Protein AF-A0A5N0YQM2-F1 (afdb_monomer_lite)

Radius of gyration: 26.5 Å; chains: 1; bounding box: 64×21×71 Å

Sequence (81 aa):
METEEQRKDRIAKKKLEMQRLCRMLDIEDWDQNEWLLREVRSIVQKEKKVKKEAEKSTGNKVRSVATSKRIMKKHLHTKTP

Foldseek 3Di:
DQDPVNVVVVVVVVVVVVVVVCVVVVNPPCVVPPVNVVVVVVVVVVVVVVVVVVVVVVPPPPPPVVVVVVVVVVVPPPDDD

Organism: NCBI:txid53345

Structure (mmCIF, N/CA/C/O backbone):
data_AF-A0A5N0YQM2-F1
#
_entry.id   AF-A0A5N0YQM2-F1
#
loop_
_atom_site.group_PDB
_atom_site.id
_atom_site.type_symbol
_atom_site.label_atom_id
_atom_site.label_alt_id
_atom_site.label_comp_id
_atom_site.label_asym_id
_atom_site.label_entity_id
_atom_site.label_seq_id
_atom_site.pdbx_PDB_ins_code
_atom_site.Cartn_x
_atom_site.Cartn_y
_atom_site.Cartn_z
_atom_site.occupancy
_atom_site.B_iso_or_equiv
_atom_site.auth_seq_id
_atom_site.auth_comp_id
_atom_site.auth_asym_id
_atom_site.auth_atom_id
_atom_site.pdbx_PDB_model_num
ATOM 1 N N . MET A 1 1 ? 10.778 -1.850 21.644 1.00 73.81 1 MET A N 1
ATOM 2 C CA . MET A 1 1 ? 11.212 -1.015 20.506 1.00 73.81 1 MET A CA 1
ATOM 3 C C . MET A 1 1 ? 11.256 -1.906 19.281 1.00 73.81 1 MET A C 1
ATOM 5 O O . MET A 1 1 ? 11.648 -3.054 19.425 1.00 73.81 1 MET A O 1
ATOM 9 N N . GLU A 1 2 ? 10.776 -1.431 18.137 1.00 74.81 2 GLU A N 1
ATOM 10 C CA . GLU A 1 2 ? 10.844 -2.180 16.876 1.00 74.81 2 GLU A CA 1
ATOM 11 C C . GLU A 1 2 ? 12.264 -2.066 16.304 1.00 74.81 2 GLU A C 1
ATOM 13 O O . GLU A 1 2 ? 12.833 -0.973 16.331 1.00 74.81 2 GLU A O 1
ATOM 18 N N . THR A 1 3 ? 12.853 -3.169 15.837 1.00 90.56 3 THR A N 1
ATOM 19 C CA . THR A 1 3 ? 14.186 -3.144 15.211 1.00 90.56 3 THR A CA 1
ATOM 20 C C . THR A 1 3 ? 14.114 -2.573 13.792 1.00 90.56 3 THR A C 1
ATOM 22 O O . THR A 1 3 ? 13.051 -2.547 13.163 1.00 90.56 3 THR A O 1
ATOM 25 N N . GLU A 1 4 ? 15.242 -2.104 13.250 1.00 88.44 4 GLU A N 1
ATOM 26 C CA . GLU A 1 4 ? 15.274 -1.568 11.881 1.00 88.44 4 GLU A CA 1
ATOM 27 C C . GLU A 1 4 ? 14.850 -2.601 10.828 1.00 88.44 4 GLU A C 1
ATOM 29 O O . GLU A 1 4 ? 14.168 -2.254 9.862 1.00 88.44 4 GLU A O 1
ATOM 34 N N . GLU A 1 5 ? 15.200 -3.870 11.035 1.00 88.25 5 GLU A N 1
ATOM 35 C CA . GLU A 1 5 ? 14.804 -4.982 10.166 1.00 88.25 5 GLU A CA 1
ATOM 36 C C . GLU A 1 5 ? 13.291 -5.207 10.194 1.00 88.25 5 GLU A C 1
ATOM 38 O O . GLU A 1 5 ? 12.648 -5.202 9.147 1.00 88.25 5 GLU A O 1
ATOM 43 N N . GLN A 1 6 ? 12.684 -5.245 11.385 1.00 87.19 6 GLN A N 1
ATOM 44 C CA . GLN A 1 6 ? 11.229 -5.380 11.532 1.00 87.19 6 GLN A CA 1
ATOM 45 C C . GLN A 1 6 ? 10.472 -4.236 10.843 1.00 87.19 6 GLN A C 1
ATOM 47 O O . GLN A 1 6 ? 9.424 -4.440 10.218 1.00 87.19 6 GLN A O 1
ATOM 52 N N . ARG A 1 7 ? 11.019 -3.015 10.905 1.00 88.06 7 ARG A N 1
ATOM 53 C CA . ARG A 1 7 ? 10.452 -1.861 10.205 1.00 88.06 7 ARG A CA 1
ATOM 54 C C . ARG A 1 7 ? 10.519 -2.037 8.685 1.00 88.06 7 ARG A C 1
ATOM 56 O O . ARG A 1 7 ? 9.532 -1.737 8.008 1.00 88.06 7 ARG A O 1
ATOM 63 N N . LYS A 1 8 ? 11.649 -2.512 8.149 1.00 91.19 8 LYS A N 1
ATOM 64 C CA . LYS A 1 8 ? 11.819 -2.784 6.710 1.00 91.19 8 LYS A CA 1
ATOM 65 C C . LYS A 1 8 ? 10.850 -3.866 6.236 1.00 91.19 8 LYS A C 1
ATOM 67 O O . LYS A 1 8 ? 10.144 -3.634 5.255 1.00 91.19 8 LYS A O 1
ATOM 72 N N . ASP A 1 9 ? 10.712 -4.958 6.982 1.00 91.50 9 ASP A N 1
ATOM 73 C CA . ASP A 1 9 ? 9.817 -6.069 6.639 1.00 91.50 9 ASP A CA 1
ATOM 74 C C . ASP A 1 9 ? 8.351 -5.639 6.582 1.00 91.50 9 ASP A C 1
ATOM 76 O O . ASP A 1 9 ? 7.614 -5.978 5.653 1.00 91.50 9 ASP A O 1
ATOM 80 N N . ARG A 1 10 ? 7.910 -4.811 7.535 1.00 91.56 10 ARG A N 1
ATOM 81 C CA . ARG A 1 10 ? 6.547 -4.259 7.516 1.00 91.56 10 ARG A CA 1
ATOM 82 C C . ARG A 1 10 ? 6.289 -3.367 6.314 1.00 91.56 10 ARG A C 1
ATOM 84 O O . ARG A 1 10 ? 5.179 -3.377 5.781 1.00 91.56 10 ARG A O 1
ATOM 91 N N . ILE A 1 11 ? 7.270 -2.559 5.921 1.00 89.31 11 ILE A N 1
ATOM 92 C CA . ILE A 1 11 ? 7.151 -1.704 4.739 1.00 89.31 11 ILE A CA 1
ATOM 93 C C . ILE A 1 11 ? 7.107 -2.576 3.482 1.00 89.31 11 ILE A C 1
ATOM 95 O O . ILE A 1 11 ? 6.234 -2.365 2.641 1.00 89.31 11 ILE A O 1
ATOM 99 N N . ALA A 1 12 ? 7.981 -3.578 3.383 1.00 91.44 12 ALA A N 1
ATOM 100 C CA . ALA A 1 12 ? 8.022 -4.514 2.265 1.00 91.44 12 ALA A CA 1
ATOM 101 C C . ALA A 1 12 ? 6.694 -5.268 2.109 1.00 91.44 12 ALA A C 1
ATOM 103 O O . ALA A 1 12 ? 6.120 -5.281 1.021 1.00 91.44 12 ALA A O 1
ATOM 104 N N . LYS A 1 13 ? 6.136 -5.791 3.208 1.00 92.56 13 LYS A N 1
ATOM 105 C CA . LYS A 1 13 ? 4.838 -6.478 3.205 1.00 92.56 13 LYS A CA 1
ATOM 106 C C . LYS A 1 13 ? 3.707 -5.586 2.687 1.00 92.56 13 LYS A C 1
ATOM 108 O O . LYS A 1 13 ? 2.915 -6.017 1.857 1.00 92.56 13 LYS A O 1
ATOM 113 N N . LYS A 1 14 ? 3.657 -4.326 3.131 1.00 90.12 14 LYS A N 1
ATOM 114 C CA . LYS A 1 14 ? 2.649 -3.358 2.669 1.00 90.12 14 LYS A CA 1
ATOM 115 C C . LYS A 1 14 ? 2.818 -2.982 1.201 1.00 90.12 14 LYS A C 1
ATOM 117 O O . LYS A 1 14 ? 1.823 -2.822 0.504 1.00 90.12 14 LYS A O 1
ATOM 122 N N . LYS A 1 15 ? 4.060 -2.835 0.731 1.00 89.94 15 LYS A N 1
ATOM 123 C CA . LYS A 1 15 ? 4.344 -2.584 -0.688 1.00 89.94 15 LYS A CA 1
ATOM 124 C C . LYS A 1 15 ? 3.892 -3.752 -1.561 1.00 89.94 15 LYS A C 1
ATOM 126 O O . LYS A 1 15 ? 3.266 -3.517 -2.585 1.00 89.94 15 LYS A O 1
ATOM 131 N N . LEU A 1 16 ? 4.158 -4.985 -1.131 1.00 92.56 16 LEU A N 1
ATOM 132 C CA . LEU A 1 16 ? 3.728 -6.194 -1.835 1.00 92.56 16 LEU A CA 1
ATOM 133 C C . LEU A 1 16 ? 2.198 -6.270 -1.943 1.00 92.56 16 LEU A C 1
ATOM 135 O O . LEU A 1 16 ? 1.652 -6.560 -3.004 1.00 92.56 16 LEU A O 1
ATOM 139 N N . GLU A 1 17 ? 1.501 -5.977 -0.847 1.00 91.88 17 GLU A N 1
ATOM 140 C CA . GLU A 1 17 ? 0.040 -5.949 -0.814 1.00 91.88 17 GLU A CA 1
ATOM 141 C C . GLU A 1 17 ? -0.531 -4.859 -1.730 1.00 91.88 17 GLU A C 1
ATOM 143 O O . GLU A 1 17 ? -1.408 -5.145 -2.541 1.00 91.88 17 GLU A O 1
ATOM 148 N N . MET A 1 18 ? 0.026 -3.645 -1.686 1.00 89.62 18 MET A N 1
ATOM 149 C CA . MET A 1 18 ? -0.337 -2.569 -2.613 1.00 89.62 18 MET A CA 1
ATOM 150 C C . MET A 1 18 ? -0.112 -2.962 -4.071 1.00 89.62 18 MET A C 1
ATOM 152 O O . MET A 1 18 ? -1.003 -2.781 -4.892 1.00 89.62 18 MET A O 1
ATOM 156 N N . GLN A 1 19 ? 1.036 -3.558 -4.393 1.00 90.00 19 GLN A N 1
ATOM 157 C CA . GLN A 1 19 ? 1.327 -4.018 -5.748 1.00 90.00 19 GLN A CA 1
ATOM 158 C C . GLN A 1 19 ? 0.315 -5.070 -6.215 1.00 90.00 19 GLN A C 1
ATOM 160 O O . GLN A 1 19 ? -0.122 -5.037 -7.364 1.00 90.00 19 GLN A O 1
ATOM 165 N N . ARG A 1 20 ? -0.090 -5.989 -5.330 1.00 92.56 20 ARG A N 1
ATOM 166 C CA . ARG A 1 20 ? -1.140 -6.969 -5.628 1.00 92.56 20 ARG A CA 1
ATOM 167 C C . ARG A 1 20 ? -2.475 -6.286 -5.934 1.00 92.56 20 ARG A C 1
ATOM 169 O O . ARG A 1 20 ? -3.125 -6.677 -6.897 1.00 92.56 20 ARG A O 1
ATOM 176 N N . LEU A 1 21 ? -2.864 -5.278 -5.152 1.00 91.69 21 LEU A N 1
ATOM 177 C CA . LEU A 1 21 ? -4.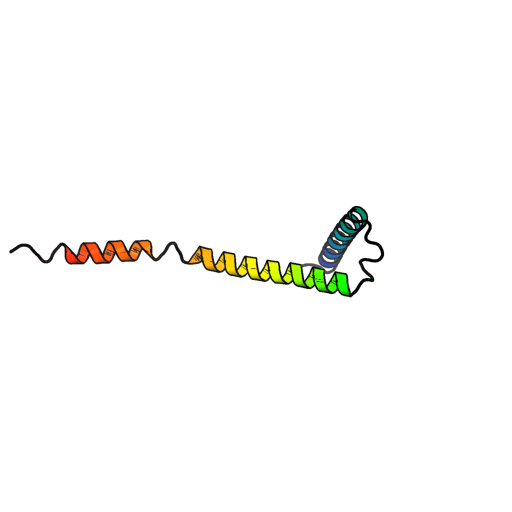099 -4.518 -5.374 1.00 91.69 21 LEU A CA 1
ATOM 178 C C . LEU A 1 21 ? -4.058 -3.728 -6.686 1.00 91.69 21 LEU A C 1
ATOM 180 O O . LEU A 1 21 ? -5.016 -3.769 -7.447 1.00 91.69 21 LEU A O 1
ATOM 184 N N . CYS A 1 22 ? -2.942 -3.062 -6.985 1.00 90.25 22 CYS A N 1
ATOM 185 C CA . CYS A 1 22 ? -2.778 -2.307 -8.226 1.00 90.25 22 CYS A CA 1
ATOM 186 C C . CYS A 1 22 ? -2.833 -3.214 -9.460 1.00 90.25 22 CYS A C 1
ATOM 188 O O . CYS A 1 22 ? -3.506 -2.864 -10.421 1.00 90.25 22 CYS A O 1
ATOM 190 N N . ARG A 1 23 ? -2.240 -4.418 -9.404 1.00 91.06 23 ARG A N 1
ATOM 191 C CA . ARG A 1 23 ? -2.378 -5.426 -10.473 1.00 91.06 23 ARG A CA 1
ATOM 192 C C . ARG A 1 23 ? -3.817 -5.891 -10.683 1.00 91.06 23 ARG A C 1
ATOM 194 O O . ARG A 1 23 ? -4.181 -6.198 -11.802 1.00 91.06 23 ARG A O 1
ATOM 201 N N . MET A 1 24 ? -4.624 -5.982 -9.625 1.00 93.19 24 MET A N 1
ATOM 202 C CA . MET A 1 24 ? -6.039 -6.360 -9.755 1.00 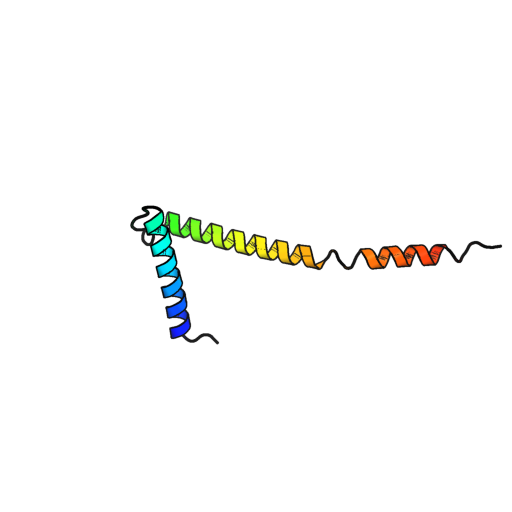93.19 24 MET A CA 1
ATOM 203 C C . MET A 1 24 ? -6.899 -5.263 -10.392 1.00 93.19 24 MET A C 1
ATOM 205 O O . MET A 1 24 ? -8.000 -5.552 -10.845 1.00 93.19 24 MET A O 1
ATOM 209 N N . LEU A 1 25 ? -6.431 -4.016 -10.356 1.00 90.81 25 LEU A N 1
ATOM 210 C CA . LEU A 1 25 ? -7.139 -2.840 -10.858 1.00 90.81 25 LEU A CA 1
ATOM 211 C C . LEU A 1 25 ? -6.534 -2.309 -12.166 1.00 90.81 25 LEU A C 1
ATOM 213 O O . LEU A 1 25 ? -6.900 -1.213 -12.580 1.00 90.81 25 LEU A O 1
ATOM 217 N N . ASP A 1 26 ? -5.591 -3.044 -12.765 1.00 92.62 26 ASP A N 1
ATOM 218 C CA . ASP A 1 26 ? -4.818 -2.634 -13.945 1.00 92.62 26 ASP A CA 1
ATOM 219 C C . ASP A 1 26 ? -4.183 -1.236 -13.800 1.00 92.62 26 ASP A C 1
ATOM 221 O O . ASP A 1 26 ? -4.120 -0.440 -14.734 1.00 92.62 26 ASP A O 1
ATOM 225 N N . ILE A 1 27 ? -3.708 -0.918 -12.589 1.00 87.62 27 ILE A N 1
ATOM 226 C CA . ILE A 1 27 ? -3.013 0.337 -12.291 1.00 87.62 27 ILE A CA 1
ATOM 227 C C . ILE A 1 27 ? -1.508 0.105 -12.420 1.00 87.62 27 ILE A C 1
ATOM 229 O O . ILE A 1 27 ? -0.877 -0.503 -11.548 1.00 87.62 27 ILE A O 1
ATOM 233 N N . GLU A 1 28 ? -0.936 0.636 -13.492 1.00 88.00 28 GLU A N 1
ATOM 234 C CA . GLU A 1 28 ? 0.508 0.698 -13.716 1.00 88.00 28 GLU A CA 1
ATOM 235 C C . GLU A 1 28 ? 1.132 1.901 -12.986 1.00 88.00 28 GLU A C 1
ATOM 237 O O . GLU A 1 28 ? 0.450 2.880 -12.672 1.00 88.00 28 GLU A O 1
ATOM 242 N N . ASP A 1 29 ? 2.421 1.795 -12.648 1.00 85.38 29 ASP A N 1
ATOM 243 C CA . ASP A 1 29 ? 3.243 2.868 -12.059 1.00 85.38 29 ASP A CA 1
ATOM 244 C C . ASP A 1 29 ? 2.621 3.601 -10.856 1.00 85.38 29 ASP A C 1
ATOM 246 O O . ASP A 1 29 ? 2.827 4.796 -10.617 1.00 85.38 29 ASP A O 1
ATOM 250 N N . TRP A 1 30 ? 1.853 2.870 -10.046 1.00 84.88 30 TRP A N 1
ATOM 251 C CA . TRP A 1 30 ? 1.160 3.412 -8.876 1.00 84.88 30 TRP A CA 1
ATOM 252 C C . TRP A 1 30 ? 2.108 4.058 -7.853 1.00 84.88 30 TRP A C 1
ATOM 254 O O . TRP A 1 30 ? 1.705 4.954 -7.111 1.00 84.88 30 TRP A O 1
ATOM 264 N N . ASP A 1 31 ? 3.357 3.596 -7.789 1.00 84.00 31 ASP A N 1
ATOM 265 C CA . ASP A 1 31 ? 4.398 4.113 -6.907 1.00 84.00 31 ASP A CA 1
ATOM 266 C C . ASP A 1 31 ? 5.068 5.381 -7.454 1.00 84.00 31 A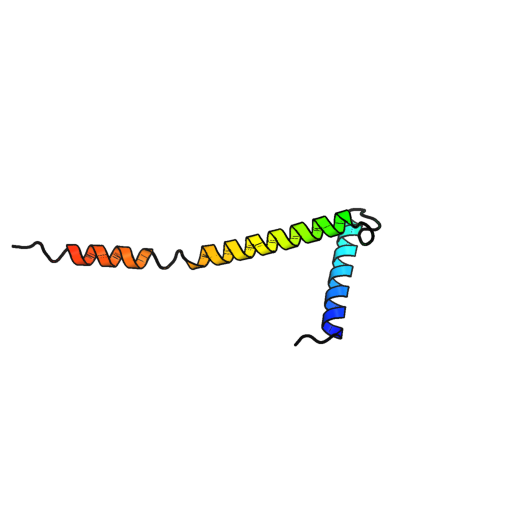SP A C 1
ATOM 268 O O . ASP A 1 31 ? 5.630 6.149 -6.672 1.00 84.00 31 ASP A O 1
ATOM 272 N N . GLN A 1 32 ? 4.958 5.633 -8.760 1.00 87.44 32 GLN A N 1
ATOM 273 C CA . GLN A 1 32 ? 5.391 6.876 -9.403 1.00 87.44 32 GLN A CA 1
ATOM 274 C C . GLN A 1 32 ? 4.266 7.918 -9.469 1.00 87.44 32 GLN A C 1
ATOM 276 O O . GLN A 1 32 ? 4.524 9.120 -9.564 1.00 87.44 32 GLN A O 1
ATOM 281 N N . ASN A 1 33 ? 3.009 7.483 -9.362 1.00 88.00 33 ASN A N 1
ATOM 282 C CA . ASN A 1 33 ? 1.851 8.366 -9.395 1.00 88.00 33 ASN A CA 1
ATOM 283 C C . ASN A 1 33 ? 1.660 9.120 -8.062 1.00 88.00 33 ASN A C 1
ATOM 285 O O . ASN A 1 33 ? 0.981 8.670 -7.133 1.00 88.00 33 ASN A O 1
ATOM 289 N N . GLU A 1 34 ? 2.240 10.322 -7.978 1.00 86.88 34 GLU A N 1
ATOM 290 C CA . GLU A 1 34 ? 2.156 11.188 -6.795 1.00 86.88 34 GLU A CA 1
ATOM 291 C C . GLU A 1 34 ? 0.718 11.487 -6.348 1.00 86.88 34 GLU A C 1
ATOM 293 O O . GLU A 1 34 ? 0.448 11.542 -5.143 1.00 86.88 34 GLU A O 1
ATOM 298 N N . TRP A 1 35 ? -0.202 11.696 -7.295 1.00 88.12 35 TRP A N 1
ATOM 299 C CA . TRP A 1 35 ? -1.594 12.026 -6.991 1.00 88.12 35 TRP A CA 1
ATOM 300 C C . TRP A 1 35 ? -2.290 10.858 -6.293 1.00 88.12 35 TRP A C 1
ATOM 302 O O . TRP A 1 35 ? -2.878 11.039 -5.224 1.00 88.12 35 TRP A O 1
ATOM 312 N N . LEU A 1 36 ? -2.121 9.646 -6.824 1.00 85.81 36 LEU A N 1
ATOM 313 C CA . LEU A 1 36 ? -2.664 8.429 -6.228 1.00 85.81 36 LEU A CA 1
ATOM 314 C C . LEU A 1 36 ? -2.090 8.202 -4.821 1.00 85.81 36 LEU A C 1
ATOM 316 O O . LEU A 1 36 ? -2.832 7.934 -3.874 1.00 85.81 36 LEU A O 1
ATOM 320 N N . LEU A 1 37 ? -0.785 8.417 -4.632 1.00 86.81 37 LEU A N 1
ATOM 321 C CA . LEU A 1 37 ? -0.153 8.332 -3.312 1.00 86.81 37 LEU A CA 1
ATOM 322 C C . LEU A 1 37 ? -0.665 9.390 -2.325 1.00 86.81 37 LEU A C 1
ATOM 324 O O . LEU A 1 37 ? -0.694 9.140 -1.114 1.00 86.81 37 LEU A O 1
ATOM 328 N N . ARG A 1 38 ? -1.012 10.596 -2.789 1.00 88.69 38 ARG A N 1
ATOM 329 C CA . ARG A 1 38 ? -1.618 11.640 -1.943 1.00 88.69 38 ARG A CA 1
ATOM 330 C C . ARG A 1 38 ? -3.032 11.249 -1.532 1.00 88.69 38 ARG A C 1
ATOM 332 O O . ARG A 1 38 ? -3.348 11.344 -0.344 1.00 88.69 38 ARG A O 1
ATOM 339 N N . GLU A 1 39 ? -3.839 10.753 -2.463 1.00 88.94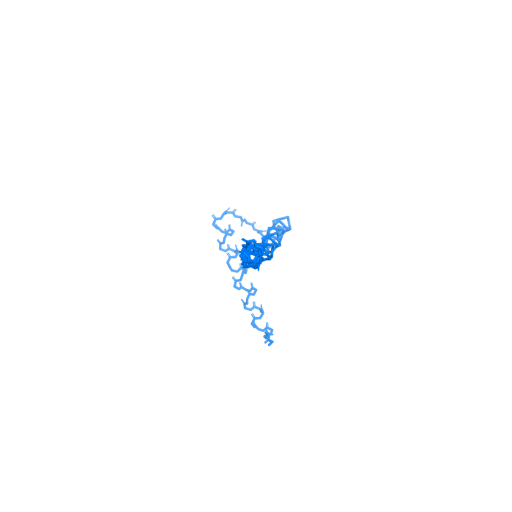 39 GLU A N 1
ATOM 340 C CA . GLU A 1 39 ? -5.226 10.380 -2.187 1.00 88.94 39 GLU A CA 1
ATOM 341 C C . GLU A 1 39 ? -5.309 9.172 -1.248 1.00 88.94 39 GLU A C 1
ATOM 343 O O . GLU A 1 39 ? -5.981 9.229 -0.218 1.00 88.94 39 GLU A O 1
ATOM 348 N N . VAL A 1 40 ? -4.514 8.127 -1.492 1.00 86.38 40 VAL A N 1
ATOM 349 C CA . VAL A 1 40 ? -4.426 6.963 -0.594 1.00 86.38 40 VAL A CA 1
ATOM 350 C C . VAL A 1 40 ? -4.012 7.388 0.821 1.00 86.38 40 VAL A C 1
ATOM 352 O O . VAL A 1 40 ? -4.605 6.948 1.811 1.00 86.38 40 VAL A O 1
ATOM 355 N N . ARG A 1 41 ? -3.032 8.296 0.956 1.00 86.75 41 ARG A N 1
ATOM 356 C CA . ARG A 1 41 ? -2.640 8.850 2.265 1.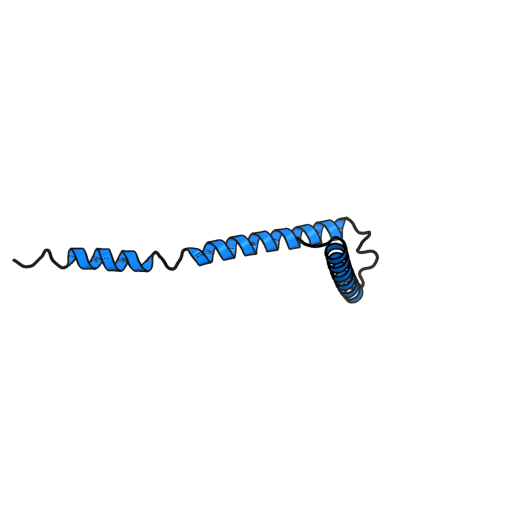00 86.75 41 ARG A CA 1
ATOM 357 C C . ARG A 1 41 ? -3.779 9.630 2.925 1.00 86.75 41 ARG A C 1
ATOM 359 O O . ARG A 1 41 ? -3.977 9.479 4.132 1.00 86.75 41 ARG A O 1
ATOM 366 N N . SER A 1 42 ? -4.519 10.428 2.157 1.00 88.38 42 SER A N 1
ATOM 367 C CA . SER A 1 42 ? -5.683 11.193 2.623 1.00 88.38 42 SER A CA 1
ATOM 368 C C . SER A 1 42 ? -6.776 10.271 3.167 1.00 88.38 42 SER A C 1
ATOM 370 O O . SER A 1 42 ? -7.224 10.459 4.300 1.00 88.38 42 SER A O 1
ATOM 372 N N . ILE A 1 43 ? -7.136 9.217 2.428 1.00 85.69 43 ILE A N 1
ATOM 373 C CA . ILE A 1 43 ? -8.151 8.229 2.824 1.00 85.69 43 ILE A CA 1
ATOM 374 C C . ILE A 1 43 ? -7.748 7.530 4.128 1.00 85.69 43 ILE A C 1
ATOM 376 O O . ILE A 1 43 ? -8.495 7.564 5.107 1.00 85.69 43 ILE A O 1
ATOM 380 N N . VAL A 1 44 ? -6.527 6.989 4.201 1.00 81.69 44 VAL A N 1
ATOM 381 C CA . VAL A 1 44 ? -6.034 6.288 5.402 1.00 81.69 44 VAL A CA 1
ATOM 382 C C . VAL A 1 44 ? -5.992 7.212 6.625 1.00 81.69 44 VAL A C 1
ATOM 384 O O . VAL A 1 44 ? -6.257 6.784 7.752 1.00 81.69 44 VAL A O 1
ATOM 387 N N . GLN A 1 45 ? -5.644 8.488 6.443 1.00 78.81 45 GLN A N 1
ATOM 388 C CA . GLN A 1 45 ? -5.657 9.460 7.537 1.00 78.81 45 GLN A CA 1
ATOM 389 C C . GLN A 1 45 ? -7.078 9.841 7.965 1.00 78.81 45 GLN A C 1
ATOM 391 O O . GLN A 1 45 ? -7.321 9.954 9.169 1.00 78.81 45 GLN A O 1
ATOM 396 N N . LYS A 1 46 ? -8.011 10.012 7.021 1.00 78.62 46 LYS A N 1
ATOM 397 C CA . LYS A 1 46 ? -9.429 10.270 7.311 1.00 78.62 46 LYS A CA 1
ATOM 398 C C . LYS A 1 46 ? -10.042 9.114 8.098 1.00 78.62 46 LYS A C 1
ATOM 400 O O . LYS A 1 46 ? -10.602 9.351 9.164 1.00 78.62 46 LYS A O 1
ATOM 405 N N . GLU A 1 47 ? -9.838 7.868 7.674 1.00 70.56 47 GLU A N 1
ATOM 406 C CA . GLU A 1 47 ? -10.336 6.695 8.405 1.00 70.56 47 GLU A CA 1
ATOM 407 C C . GLU A 1 47 ? -9.785 6.604 9.833 1.00 70.56 47 GLU A C 1
ATOM 409 O O . GLU A 1 47 ? -10.518 6.299 10.775 1.00 70.56 47 GLU A O 1
ATOM 414 N N . LYS A 1 48 ? -8.497 6.911 10.033 1.00 70.12 48 LYS A N 1
ATOM 415 C CA . LYS A 1 48 ? -7.902 6.951 11.379 1.00 70.12 48 LYS A CA 1
ATOM 416 C C . LYS A 1 48 ? -8.536 8.015 12.271 1.00 70.12 48 LYS A C 1
ATOM 418 O O . LYS A 1 48 ? -8.604 7.809 13.481 1.00 70.12 48 LYS A O 1
ATOM 423 N N . LYS A 1 49 ? -8.963 9.148 11.710 1.00 69.88 49 LYS A N 1
ATOM 424 C CA . LYS A 1 49 ? -9.684 10.182 12.466 1.00 69.88 49 LYS A CA 1
ATOM 425 C C . LYS A 1 49 ? -11.085 9.700 12.844 1.00 69.88 49 LYS A C 1
ATOM 427 O O . LYS A 1 49 ? -11.427 9.769 14.020 1.00 69.88 49 LYS A O 1
ATOM 432 N N . VAL A 1 50 ? -11.817 9.104 11.902 1.00 64.38 50 VAL A N 1
ATOM 433 C CA . VAL A 1 50 ? -13.165 8.558 12.145 1.00 64.38 50 VAL A CA 1
ATOM 434 C C . VAL A 1 50 ? -13.148 7.465 13.219 1.00 64.38 50 VAL A C 1
ATOM 436 O O . VAL A 1 50 ? -13.965 7.493 14.135 1.00 64.38 50 VAL A O 1
ATOM 439 N N . LYS A 1 51 ? -12.173 6.545 13.188 1.00 62.53 51 LYS A N 1
ATOM 440 C CA . LYS A 1 51 ? -12.040 5.502 14.225 1.00 62.53 51 LYS A CA 1
ATOM 441 C C . LYS A 1 51 ? -11.810 6.083 15.626 1.00 62.53 51 LYS A C 1
ATOM 443 O O . LYS A 1 51 ? -12.401 5.599 16.585 1.00 62.53 51 LYS A O 1
ATOM 448 N N . LYS A 1 52 ? -11.019 7.155 15.746 1.00 62.00 52 LYS A N 1
ATOM 449 C CA . LYS A 1 52 ? -10.774 7.833 17.033 1.00 62.00 52 LYS A CA 1
ATOM 450 C C . LYS A 1 52 ? -12.000 8.583 17.559 1.00 62.00 52 LYS A C 1
ATOM 452 O O . LYS A 1 52 ? -12.180 8.678 18.771 1.00 62.00 52 LYS A O 1
ATOM 457 N N . GLU A 1 53 ? -12.822 9.142 16.677 1.00 60.28 53 GLU A N 1
ATOM 458 C CA . GLU A 1 53 ? -14.077 9.796 17.066 1.00 60.28 53 GLU A CA 1
ATOM 459 C C . GLU A 1 53 ? -15.137 8.774 17.485 1.00 60.28 53 GLU A C 1
ATOM 461 O O . GLU A 1 53 ? -15.784 8.952 18.520 1.00 60.28 53 GLU A O 1
ATOM 466 N N . ALA A 1 54 ? -15.241 7.658 16.757 1.00 57.91 54 ALA A N 1
ATOM 467 C CA . ALA A 1 54 ? -16.102 6.541 17.126 1.00 57.91 54 ALA A CA 1
ATOM 468 C C . ALA A 1 54 ? -15.725 5.979 18.509 1.00 57.91 54 ALA A C 1
ATOM 470 O O . ALA A 1 54 ? -16.589 5.909 19.382 1.00 57.91 54 ALA A O 1
ATOM 471 N N . GLU A 1 55 ? -14.440 5.702 18.769 1.00 57.62 55 GLU A N 1
ATOM 472 C CA . GLU A 1 55 ? -13.963 5.226 20.079 1.00 57.62 55 GLU A CA 1
ATOM 473 C C . GLU A 1 55 ? -14.295 6.195 21.226 1.00 57.62 55 GLU A C 1
ATOM 475 O O . GLU A 1 55 ? -14.757 5.757 22.283 1.00 57.62 55 GLU A O 1
ATOM 480 N N . LYS A 1 56 ? -14.148 7.514 21.018 1.00 56.50 56 LYS A N 1
ATOM 481 C CA . LYS A 1 56 ? -14.526 8.528 22.021 1.00 56.50 56 LYS A CA 1
ATOM 482 C C . LYS A 1 56 ? -16.033 8.566 22.296 1.00 56.50 56 LYS A C 1
ATOM 484 O O . LYS A 1 56 ? -16.433 8.815 23.433 1.00 56.50 56 LYS A O 1
ATOM 489 N N . SER A 1 57 ? -16.869 8.313 21.290 1.00 51.69 57 SER A N 1
ATOM 490 C CA . SER A 1 57 ? -18.332 8.359 21.432 1.00 51.69 57 SER A CA 1
ATOM 491 C C . SER A 1 57 ? -18.912 7.165 22.208 1.00 51.69 57 SER A C 1
ATOM 493 O O . SER A 1 57 ? -19.887 7.321 22.947 1.00 51.69 57 SER A O 1
ATOM 495 N N . THR A 1 58 ? -18.278 5.990 22.137 1.00 51.94 58 THR A N 1
ATOM 496 C CA . THR A 1 58 ? -18.724 4.783 22.863 1.00 51.94 58 THR A CA 1
ATOM 497 C C . THR A 1 58 ? -18.370 4.776 24.354 1.00 51.94 58 THR A C 1
ATOM 499 O O . THR A 1 58 ? -18.954 4.005 25.112 1.00 51.94 58 THR A O 1
ATOM 502 N N . GLY A 1 59 ? -17.475 5.657 24.815 1.00 46.38 59 GLY A N 1
ATOM 503 C CA . GLY A 1 59 ? -17.052 5.711 26.221 1.00 46.38 59 GLY A CA 1
ATOM 504 C C . GLY A 1 59 ? -18.019 6.414 27.185 1.00 46.38 59 GLY A C 1
ATOM 505 O O . GLY A 1 59 ? -17.902 6.229 28.395 1.00 46.38 59 GLY A O 1
ATOM 506 N N . ASN A 1 60 ? -18.984 7.206 26.694 1.00 46.59 60 ASN A N 1
ATOM 507 C CA . ASN A 1 60 ? -19.739 8.134 27.554 1.00 46.59 60 ASN A CA 1
ATOM 508 C C . ASN A 1 60 ? -21.219 7.786 27.794 1.00 46.59 60 ASN A C 1
ATOM 510 O O . ASN A 1 60 ? -21.879 8.457 28.587 1.00 46.59 60 ASN A O 1
ATOM 514 N N . LYS A 1 61 ? -21.768 6.730 27.174 1.00 46.91 61 LYS A N 1
ATOM 515 C CA . LYS A 1 61 ? -23.210 6.420 27.288 1.00 46.91 61 LYS A CA 1
ATOM 516 C C . LYS A 1 61 ? -23.594 5.569 28.509 1.00 46.91 61 LYS A C 1
ATOM 518 O O . LYS A 1 61 ? -24.772 5.479 28.836 1.00 46.91 61 LYS A O 1
ATOM 523 N N . VAL A 1 62 ? -22.628 4.996 29.235 1.00 49.69 62 VAL A N 1
ATOM 524 C CA . VAL A 1 62 ? -22.918 4.088 30.368 1.00 49.69 62 VAL A CA 1
ATOM 525 C C . VAL A 1 62 ? -23.074 4.820 31.715 1.00 49.69 62 VAL A C 1
ATOM 527 O O . VAL A 1 62 ? -23.689 4.286 32.633 1.00 49.69 62 VAL A O 1
ATOM 530 N N . ARG A 1 63 ? -22.606 6.072 31.863 1.00 49.19 63 ARG A N 1
ATOM 531 C CA . ARG A 1 63 ? -22.700 6.798 33.154 1.00 49.19 63 ARG A CA 1
ATOM 532 C C . ARG A 1 63 ? -23.969 7.630 33.362 1.00 49.19 63 ARG A C 1
ATOM 534 O O . ARG A 1 63 ? -24.277 7.939 34.509 1.00 49.19 63 ARG A O 1
ATOM 541 N N . SER A 1 64 ? -24.732 7.977 32.323 1.00 45.78 64 SER A N 1
ATOM 542 C CA . SER A 1 64 ? -25.893 8.871 32.496 1.00 45.78 64 SER A CA 1
ATOM 543 C C . SER A 1 64 ? -27.148 8.178 33.042 1.00 45.78 64 SER A C 1
ATOM 545 O O . SER A 1 64 ? -28.012 8.843 33.607 1.00 45.78 64 SER A O 1
ATOM 547 N N . VAL A 1 65 ? -27.248 6.847 32.957 1.00 49.59 65 VAL A N 1
ATOM 548 C CA . VAL A 1 65 ? -28.450 6.115 33.407 1.00 49.59 65 VAL A CA 1
ATOM 549 C C . VAL A 1 65 ? -28.458 5.872 34.927 1.00 49.59 65 VAL A C 1
ATOM 551 O O . VAL A 1 65 ? -29.522 5.734 35.533 1.00 49.59 65 VAL A O 1
ATOM 554 N N . ALA A 1 66 ? -27.292 5.874 35.584 1.00 51.41 66 ALA A N 1
ATOM 555 C CA . ALA A 1 66 ? -27.197 5.649 37.030 1.00 51.41 66 ALA A CA 1
ATOM 556 C C . ALA A 1 66 ? -27.645 6.867 37.863 1.00 51.41 66 ALA A C 1
ATOM 558 O O . ALA A 1 66 ? -28.190 6.705 38.958 1.00 51.41 66 ALA A O 1
ATOM 559 N N . THR A 1 67 ? -27.473 8.087 37.346 1.00 50.81 67 THR A N 1
ATOM 560 C CA . THR A 1 67 ? -27.789 9.315 38.093 1.00 50.81 67 THR A CA 1
ATOM 561 C C . THR A 1 67 ? -29.296 9.594 38.139 1.00 50.81 67 THR A C 1
ATOM 563 O O . THR A 1 67 ? -29.806 9.985 39.191 1.00 50.81 67 THR A O 1
ATOM 566 N N . SER A 1 68 ? -30.047 9.286 37.072 1.00 47.00 68 SER A N 1
ATOM 567 C CA . SER A 1 68 ? -31.503 9.522 37.037 1.00 47.00 68 SER A CA 1
ATOM 568 C C . SER A 1 68 ? -32.291 8.652 38.025 1.00 47.00 68 SER A C 1
ATOM 570 O O . SER A 1 68 ? -33.285 9.109 38.585 1.00 47.00 68 SER A O 1
ATOM 572 N N . LYS A 1 69 ? -31.820 7.438 38.349 1.00 51.62 69 LYS A N 1
ATOM 573 C CA . LYS A 1 69 ? -32.471 6.586 39.366 1.00 51.62 69 LYS A CA 1
ATOM 574 C C . LYS A 1 69 ? -32.251 7.075 40.804 1.00 51.62 69 LYS A C 1
ATOM 576 O O . LYS A 1 69 ? -33.053 6.765 41.684 1.00 51.62 69 LYS A O 1
ATOM 581 N N . ARG A 1 70 ? -31.188 7.848 41.069 1.00 49.34 70 ARG A N 1
ATOM 582 C CA . ARG A 1 70 ? -30.867 8.341 42.422 1.00 49.34 70 ARG A CA 1
ATOM 583 C C . ARG A 1 70 ? -31.683 9.576 42.808 1.00 49.34 70 ARG A C 1
ATOM 585 O O . ARG A 1 70 ? -31.986 9.752 43.984 1.00 49.34 70 ARG A O 1
ATOM 592 N N . ILE A 1 71 ? -32.061 10.398 41.830 1.00 53.97 71 ILE A N 1
ATOM 593 C CA . ILE A 1 71 ? -32.843 11.624 42.050 1.00 53.97 71 ILE A CA 1
ATOM 594 C C . ILE A 1 71 ? -34.310 11.284 42.365 1.00 53.97 71 ILE A C 1
ATOM 596 O O . ILE A 1 71 ? -34.889 11.880 43.272 1.00 53.97 71 ILE A O 1
ATOM 600 N N . MET A 1 72 ? -34.879 10.251 41.729 1.00 49.91 72 MET A N 1
ATOM 601 C CA . MET A 1 72 ? -36.269 9.841 41.983 1.00 49.91 72 MET A CA 1
ATOM 602 C C . MET A 1 72 ? -36.486 9.197 43.364 1.00 49.91 72 MET A C 1
ATOM 604 O O . MET A 1 72 ? -37.542 9.386 43.958 1.00 49.91 72 MET A O 1
ATOM 608 N N . LYS A 1 73 ? -35.490 8.503 43.941 1.00 53.09 73 LYS A N 1
ATOM 609 C CA . LYS A 1 73 ? -35.621 7.922 45.296 1.00 53.09 73 LYS A CA 1
ATOM 610 C C . LYS A 1 73 ? -35.589 8.956 46.429 1.00 53.09 73 LYS A C 1
ATOM 612 O O . LYS A 1 73 ? -36.095 8.671 47.513 1.00 53.09 73 LYS A O 1
ATOM 617 N N . LYS A 1 74 ? -35.022 10.148 46.201 1.00 52.66 74 LYS A N 1
ATOM 618 C CA . LYS A 1 74 ? -34.978 11.215 47.218 1.00 52.66 74 LYS A CA 1
ATOM 619 C C . LYS A 1 74 ? -36.300 11.977 47.356 1.00 52.66 74 LYS A C 1
ATOM 621 O O . LYS A 1 74 ? -36.562 12.506 48.424 1.00 52.66 74 LYS A O 1
ATOM 626 N N . HIS A 1 75 ? -37.136 11.999 46.316 1.00 50.81 75 HIS A N 1
ATOM 627 C CA . HIS A 1 75 ? -38.421 12.712 46.338 1.00 50.81 75 HIS A CA 1
ATOM 628 C C . HIS A 1 75 ? -39.598 11.888 46.884 1.00 50.81 75 HIS A C 1
ATOM 630 O O . HIS A 1 75 ? -40.672 12.444 47.083 1.00 50.81 75 HIS A O 1
ATOM 636 N N . LEU A 1 76 ? -39.419 10.586 47.142 1.00 49.91 76 LEU A N 1
ATOM 637 C CA . LEU A 1 76 ? -40.510 9.714 47.597 1.00 49.91 76 LEU A CA 1
ATOM 638 C C . LEU A 1 76 ? -40.638 9.606 49.131 1.00 49.91 76 LEU A C 1
ATOM 640 O O . LEU A 1 76 ? -41.598 9.019 49.607 1.00 49.91 76 LEU A O 1
ATOM 644 N N . HIS A 1 77 ? -39.704 10.169 49.908 1.00 54.34 77 HIS A N 1
ATOM 645 C CA . HIS A 1 77 ? -39.673 10.015 51.374 1.00 54.34 77 HIS A CA 1
ATOM 646 C C . HIS A 1 77 ? -40.052 11.286 52.159 1.00 54.34 77 HIS A C 1
ATOM 648 O O . HIS A 1 77 ? -39.874 11.318 53.370 1.00 54.34 77 HIS A O 1
ATOM 654 N N . THR A 1 78 ? -40.558 12.340 51.508 1.00 53.53 78 THR A N 1
ATOM 655 C CA . THR A 1 78 ? -40.908 13.612 52.185 1.00 53.53 78 THR A CA 1
ATOM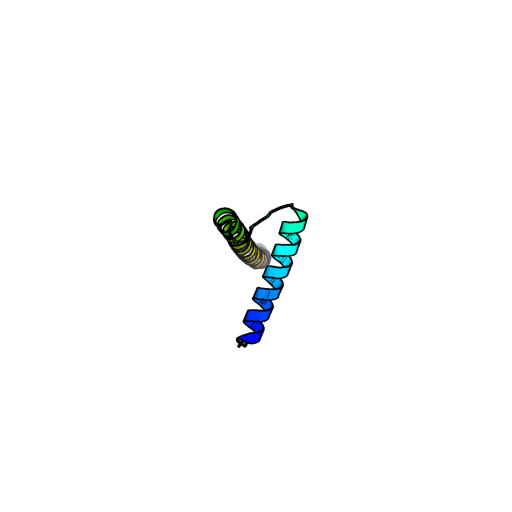 656 C C . THR A 1 78 ? -42.390 13.975 52.124 1.00 53.53 78 THR A C 1
ATOM 658 O O . THR A 1 78 ? -42.756 15.108 52.427 1.00 53.53 78 THR A O 1
ATOM 661 N N . LYS A 1 79 ? -43.269 13.038 51.754 1.00 50.59 79 LYS A N 1
ATOM 662 C CA . LYS A 1 79 ? -44.719 13.258 51.802 1.00 50.59 79 LYS A CA 1
ATOM 663 C C . LYS A 1 79 ? -45.453 12.047 52.358 1.00 50.59 79 LYS A C 1
ATOM 665 O O . LYS A 1 79 ? -46.025 11.269 51.605 1.00 50.59 79 LYS A O 1
ATOM 670 N N . THR A 1 80 ? -45.483 11.965 53.677 1.00 40.72 80 THR A N 1
ATOM 671 C CA . THR A 1 80 ? -46.596 11.365 54.421 1.00 40.72 80 THR A CA 1
ATOM 672 C C . THR A 1 80 ? -46.780 12.194 55.697 1.00 40.72 80 THR A C 1
ATOM 674 O O . THR A 1 80 ? -45.776 12.394 56.384 1.00 40.72 80 THR A O 1
ATOM 677 N N . PRO A 1 81 ? -47.980 12.759 55.939 1.00 54.69 81 PRO A N 1
ATOM 678 C CA . PRO A 1 81 ? -48.308 13.497 57.161 1.00 54.69 81 PRO A CA 1
ATOM 679 C C . PRO A 1 81 ? -48.358 12.593 58.396 1.00 54.69 81 PRO A C 1
ATOM 681 O O . PRO A 1 81 ? -48.557 11.367 58.224 1.00 54.69 81 PRO A O 1
#

pLDDT: mean 73.16, std 17.79, range [40.72, 93.19]

Secondary structure (DSSP, 8-state):
---HHHHHHHHHHHHHHHHHHHHHTT--STTT-HHHHHHHHHHHHHHHHHHHHHHHHHTSSSSHHHHHHHHHHHSSSS---